Protein AF-A0A1G2PE65-F1 (afdb_monomer_lite)

Structure (mmCIF, N/CA/C/O backbone):
data_AF-A0A1G2PE65-F1
#
_entry.id   AF-A0A1G2PE65-F1
#
loop_
_atom_site.group_PDB
_atom_site.id
_atom_site.type_symbol
_atom_site.label_atom_id
_atom_site.label_alt_id
_atom_site.label_comp_id
_atom_site.label_asym_id
_atom_site.label_entity_id
_atom_site.label_seq_id
_atom_site.pdbx_PDB_ins_code
_atom_site.Cartn_x
_atom_site.Cartn_y
_atom_site.Cartn_z
_atom_site.occupancy
_atom_site.B_iso_or_equiv
_atom_site.auth_seq_id
_atom_site.auth_comp_id
_atom_site.auth_asym_id
_atom_site.auth_atom_id
_atom_site.pdbx_PDB_model_num
ATOM 1 N N . MET A 1 1 ? 8.582 -19.332 -26.211 1.00 51.56 1 MET A N 1
ATOM 2 C CA . MET A 1 1 ? 8.172 -18.054 -25.598 1.00 51.56 1 MET A CA 1
ATOM 3 C C . MET A 1 1 ? 9.284 -17.680 -24.648 1.00 51.56 1 MET A C 1
ATOM 5 O O . MET A 1 1 ? 9.611 -18.506 -23.808 1.00 51.56 1 MET A O 1
ATOM 9 N N . THR A 1 2 ? 9.943 -16.549 -24.873 1.00 55.84 2 THR A N 1
ATOM 10 C CA . THR A 1 2 ? 10.978 -16.036 -23.967 1.00 55.84 2 THR A CA 1
ATOM 11 C C . THR A 1 2 ? 10.292 -15.630 -22.668 1.00 55.84 2 THR A C 1
ATOM 13 O O . THR A 1 2 ? 9.252 -14.972 -22.736 1.00 55.84 2 THR A O 1
ATOM 16 N N . ASP A 1 3 ? 10.802 -16.066 -21.516 1.00 66.25 3 ASP A N 1
ATOM 17 C CA . ASP A 1 3 ? 10.249 -15.659 -20.224 1.00 66.25 3 ASP A CA 1
ATOM 18 C C . ASP A 1 3 ? 10.339 -14.119 -20.124 1.00 66.25 3 ASP A C 1
ATOM 20 O O . ASP A 1 3 ? 11.394 -13.555 -20.429 1.00 66.25 3 ASP A O 1
ATOM 24 N N . PRO A 1 4 ? 9.270 -13.398 -19.746 1.00 61.69 4 PRO A N 1
ATOM 25 C CA . PRO A 1 4 ? 9.335 -11.954 -19.516 1.00 61.69 4 PRO A CA 1
ATOM 26 C C . PRO A 1 4 ? 10.468 -11.535 -18.562 1.00 61.69 4 PRO A C 1
ATOM 28 O O . PRO A 1 4 ? 11.014 -10.441 -18.700 1.00 61.69 4 PRO A O 1
ATOM 31 N N . LEU A 1 5 ? 10.871 -12.410 -17.633 1.00 61.34 5 LEU A N 1
ATOM 32 C CA . LEU A 1 5 ? 12.010 -12.193 -16.736 1.00 61.34 5 LEU A CA 1
ATOM 33 C C . LEU A 1 5 ? 13.360 -12.295 -17.457 1.00 61.34 5 LEU A C 1
ATOM 35 O O . LEU A 1 5 ? 14.294 -11.568 -17.117 1.00 61.34 5 LEU A O 1
ATOM 39 N N . ASP A 1 6 ? 13.459 -13.138 -18.484 1.00 65.06 6 ASP A N 1
ATOM 40 C CA . ASP A 1 6 ? 14.651 -13.200 -19.331 1.00 65.06 6 ASP A CA 1
ATOM 41 C C . ASP A 1 6 ? 14.793 -11.919 -20.155 1.00 65.06 6 ASP A C 1
ATOM 43 O O . ASP A 1 6 ? 15.905 -11.434 -20.335 1.00 65.06 6 ASP A O 1
ATOM 47 N N . LEU A 1 7 ? 13.679 -11.319 -20.593 1.00 68.12 7 LEU A N 1
ATOM 48 C CA . LEU A 1 7 ? 13.683 -10.021 -21.278 1.00 68.12 7 LEU A CA 1
ATOM 49 C C . LEU A 1 7 ? 14.051 -8.867 -20.335 1.00 68.12 7 LEU A C 1
ATOM 51 O O . LEU A 1 7 ? 14.740 -7.938 -20.751 1.00 68.12 7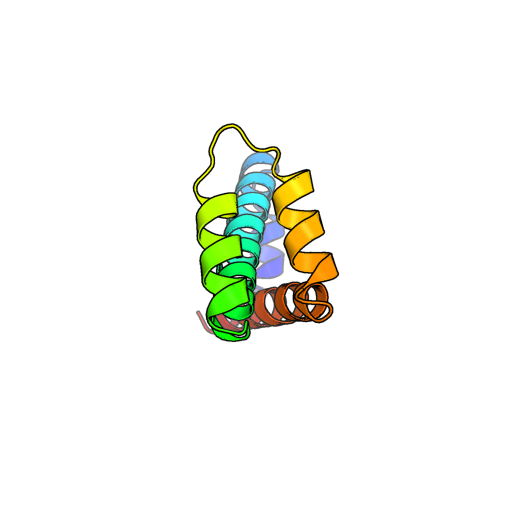 LEU A O 1
ATOM 55 N N . PHE A 1 8 ? 13.648 -8.940 -19.065 1.00 64.31 8 PHE A N 1
ATOM 56 C CA . PHE A 1 8 ? 14.014 -7.951 -18.050 1.00 64.31 8 PHE A CA 1
ATOM 57 C C . PHE A 1 8 ? 15.528 -7.904 -17.803 1.00 64.31 8 PHE A C 1
ATOM 59 O O . PHE A 1 8 ? 16.111 -6.827 -17.701 1.00 64.31 8 PHE A O 1
ATOM 66 N N . ASN A 1 9 ? 16.194 -9.061 -17.791 1.00 74.56 9 ASN A N 1
ATOM 67 C CA . ASN A 1 9 ? 17.648 -9.143 -17.620 1.00 74.56 9 ASN A CA 1
ATOM 68 C C . ASN A 1 9 ? 18.443 -8.592 -18.819 1.00 74.56 9 ASN A C 1
ATOM 70 O O . ASN A 1 9 ? 19.637 -8.324 -18.682 1.00 74.56 9 ASN A O 1
ATOM 74 N N . LEU A 1 10 ? 17.798 -8.392 -19.975 1.00 80.88 10 LEU A N 1
ATOM 75 C CA . LEU A 1 10 ? 18.410 -7.770 -21.155 1.00 80.88 10 LEU A CA 1
ATOM 76 C C . LEU A 1 10 ? 18.391 -6.235 -21.102 1.00 80.88 10 LEU A C 1
ATOM 78 O O . LEU A 1 10 ? 19.068 -5.599 -21.910 1.00 80.88 10 LEU A O 1
ATOM 82 N N . LEU A 1 11 ? 17.631 -5.639 -20.178 1.00 80.44 11 LEU A N 1
ATOM 83 C CA . LEU A 1 11 ? 17.605 -4.190 -19.989 1.00 80.44 11 LEU A CA 1
ATOM 84 C C . LEU A 1 11 ? 18.910 -3.695 -19.343 1.00 80.44 11 LEU A C 1
ATOM 86 O O . LEU A 1 11 ? 19.506 -4.430 -18.551 1.00 80.44 11 LEU A O 1
ATOM 90 N N . PRO A 1 12 ? 19.345 -2.455 -19.625 1.00 87.94 12 PRO A N 1
ATOM 91 C CA . PRO A 1 12 ? 20.398 -1.783 -18.867 1.00 87.94 12 PRO A CA 1
ATOM 92 C C . PRO A 1 12 ? 20.104 -1.751 -17.361 1.00 87.94 12 PRO A C 1
ATOM 94 O O . PRO A 1 12 ? 18.950 -1.731 -16.943 1.00 87.94 12 PRO A O 1
ATOM 97 N N . GLU A 1 13 ? 21.153 -1.723 -16.537 1.00 86.69 13 GLU A N 1
ATOM 98 C CA . GLU A 1 13 ? 21.029 -1.711 -15.070 1.00 86.69 13 GLU A CA 1
ATOM 99 C C . GLU A 1 13 ? 20.180 -0.543 -14.556 1.00 86.69 13 GLU A C 1
ATOM 101 O O . GLU A 1 13 ? 19.254 -0.771 -13.788 1.00 86.69 13 GLU A O 1
ATOM 106 N N . GLU A 1 14 ? 20.406 0.667 -15.073 1.00 86.00 14 GLU A N 1
ATOM 107 C CA . GLU A 1 14 ? 19.637 1.867 -14.715 1.00 86.00 14 GLU A CA 1
ATOM 108 C C . GLU A 1 14 ? 18.127 1.698 -14.962 1.00 86.00 14 GLU A C 1
ATOM 110 O O . GLU A 1 14 ? 17.304 2.064 -14.120 1.00 86.00 14 GLU A O 1
ATOM 115 N N . ASP A 1 15 ? 17.752 1.085 -16.088 1.00 82.19 15 ASP A N 1
ATOM 116 C CA . ASP A 1 15 ? 16.350 0.832 -16.421 1.00 82.19 15 ASP A CA 1
ATOM 117 C C . ASP A 1 15 ? 15.747 -0.251 -15.518 1.00 82.19 15 ASP A C 1
ATOM 119 O O . ASP A 1 15 ? 14.609 -0.116 -15.064 1.00 82.19 15 ASP A O 1
ATOM 123 N N . ARG A 1 16 ? 16.507 -1.312 -15.207 1.00 81.88 16 ARG A N 1
ATOM 124 C CA . ARG A 1 16 ? 16.068 -2.358 -14.267 1.00 81.88 16 ARG A CA 1
ATOM 125 C C . ARG A 1 16 ? 15.860 -1.804 -12.864 1.00 81.88 16 ARG A C 1
ATOM 127 O O . ARG A 1 16 ? 14.871 -2.158 -12.219 1.00 81.88 16 ARG A O 1
ATOM 134 N N . ASP A 1 17 ? 16.758 -0.944 -12.401 1.00 82.38 17 ASP A N 1
ATOM 135 C CA . ASP A 1 17 ? 16.680 -0.322 -11.081 1.00 82.38 17 ASP A CA 1
ATOM 136 C C . ASP A 1 17 ? 15.484 0.616 -10.996 1.00 82.38 17 ASP A C 1
ATOM 138 O O . ASP A 1 17 ? 14.717 0.553 -10.036 1.00 82.38 17 ASP A O 1
ATOM 142 N N . LYS A 1 18 ? 15.256 1.418 -12.039 1.00 82.75 18 LYS A N 1
ATOM 143 C CA . LYS A 1 18 ? 14.086 2.289 -12.126 1.00 82.75 18 LYS A CA 1
ATOM 144 C C . LYS A 1 18 ? 12.782 1.494 -12.124 1.00 82.75 18 LYS A C 1
ATOM 146 O O . LYS A 1 18 ? 11.894 1.794 -11.333 1.00 82.75 18 LYS A O 1
ATOM 151 N N . ILE A 1 19 ? 12.680 0.442 -12.939 1.00 82.00 19 ILE A N 1
ATOM 152 C CA . ILE A 1 19 ? 11.494 -0.428 -12.966 1.00 82.00 19 ILE A CA 1
ATOM 153 C C . ILE A 1 19 ? 11.291 -1.115 -11.609 1.00 82.00 19 ILE A C 1
ATOM 155 O O . ILE A 1 19 ? 10.159 -1.233 -11.140 1.00 82.00 19 ILE A O 1
ATOM 159 N N . SER A 1 20 ? 12.371 -1.545 -10.954 1.00 82.56 20 SER A N 1
ATOM 160 C CA . SER A 1 20 ? 12.306 -2.156 -9.623 1.00 82.56 20 SER A CA 1
ATOM 161 C C . SER A 1 20 ? 11.840 -1.156 -8.564 1.00 82.56 20 SER A C 1
ATOM 163 O O . SER A 1 20 ? 10.988 -1.497 -7.744 1.00 82.56 20 SER A O 1
ATOM 165 N N . ALA A 1 21 ? 12.342 0.080 -8.597 1.00 83.44 21 ALA A N 1
ATOM 166 C CA . ALA A 1 21 ? 11.924 1.157 -7.705 1.00 83.44 21 ALA A CA 1
ATOM 167 C C . ALA A 1 21 ? 10.449 1.533 -7.922 1.00 83.44 21 ALA A C 1
ATOM 169 O O . ALA A 1 21 ? 9.684 1.617 -6.958 1.00 83.44 21 ALA A O 1
ATOM 170 N N . ASP A 1 22 ? 10.017 1.669 -9.177 1.00 83.31 22 ASP A N 1
ATOM 171 C CA . ASP A 1 22 ? 8.622 1.944 -9.530 1.00 83.31 22 ASP A CA 1
ATOM 172 C C . ASP A 1 22 ? 7.698 0.807 -9.058 1.00 83.31 22 ASP A C 1
ATOM 174 O O . ASP A 1 22 ? 6.647 1.052 -8.457 1.00 83.31 22 ASP A O 1
ATOM 178 N N . ALA A 1 23 ? 8.106 -0.453 -9.250 1.00 84.00 23 ALA A N 1
ATOM 179 C CA . ALA A 1 23 ? 7.363 -1.618 -8.775 1.00 84.00 23 ALA A CA 1
ATOM 180 C C . ALA A 1 23 ? 7.256 -1.648 -7.242 1.00 84.00 23 ALA A C 1
ATOM 182 O O . ALA A 1 23 ? 6.169 -1.879 -6.708 1.00 84.00 23 ALA A O 1
ATOM 183 N N . GLN A 1 24 ? 8.349 -1.368 -6.524 1.00 87.00 24 GLN A N 1
ATOM 184 C CA . GLN A 1 24 ? 8.344 -1.256 -5.062 1.00 87.00 24 GLN A CA 1
ATOM 185 C C . GLN A 1 24 ? 7.396 -0.154 -4.587 1.00 87.00 24 GLN A C 1
ATOM 187 O O . GLN A 1 24 ? 6.626 -0.370 -3.649 1.00 87.00 24 GLN A O 1
ATOM 192 N N . HIS 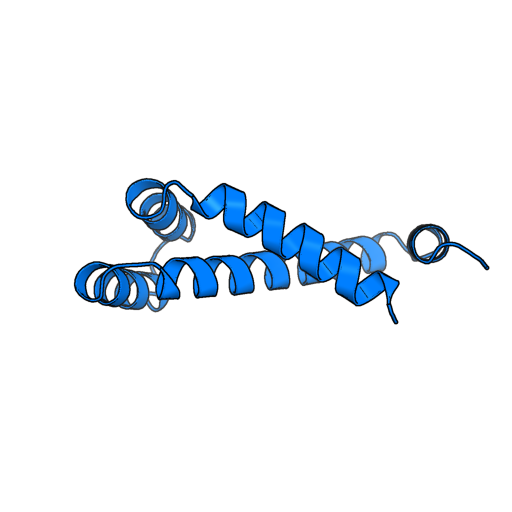A 1 25 ? 7.395 0.999 -5.259 1.00 87.25 25 HIS A N 1
ATOM 193 C CA . HIS A 1 25 ? 6.505 2.105 -4.928 1.00 87.25 25 HIS A CA 1
ATOM 194 C C . HIS A 1 25 ? 5.028 1.729 -5.119 1.00 87.25 25 HIS A C 1
ATOM 196 O O . HIS A 1 25 ? 4.204 1.970 -4.234 1.00 87.25 25 HIS A O 1
ATOM 202 N N . ILE A 1 26 ? 4.691 1.063 -6.229 1.00 88.62 26 ILE A N 1
ATOM 203 C CA . ILE A 1 26 ? 3.333 0.561 -6.490 1.00 88.62 26 ILE A CA 1
ATOM 204 C C . ILE A 1 26 ? 2.899 -0.434 -5.406 1.00 88.62 26 ILE A C 1
ATOM 206 O O . ILE A 1 26 ? 1.791 -0.315 -4.875 1.00 88.62 26 ILE A O 1
ATOM 210 N N . ILE A 1 27 ? 3.757 -1.400 -5.064 1.00 90.06 27 ILE A N 1
ATOM 211 C CA . ILE A 1 27 ? 3.482 -2.404 -4.026 1.00 90.06 27 ILE A CA 1
ATOM 212 C C . ILE A 1 27 ? 3.212 -1.718 -2.683 1.00 90.06 27 ILE A C 1
ATOM 214 O O . ILE A 1 27 ? 2.212 -2.021 -2.028 1.00 90.06 27 ILE A O 1
ATOM 218 N N . LEU A 1 28 ? 4.061 -0.762 -2.296 1.00 88.38 28 LEU A N 1
ATOM 219 C CA . LEU A 1 28 ? 3.940 -0.039 -1.034 1.00 88.38 28 LEU A CA 1
ATOM 220 C C . LEU A 1 28 ? 2.629 0.754 -0.957 1.00 88.38 28 LEU A C 1
ATOM 222 O O . LEU A 1 28 ? 1.898 0.630 0.024 1.00 88.38 28 LEU A O 1
ATOM 226 N N . LEU A 1 29 ? 2.280 1.512 -2.001 1.00 88.62 29 LEU A N 1
ATOM 227 C CA . LEU A 1 29 ? 1.032 2.282 -2.042 1.00 88.62 29 LEU A CA 1
ATOM 228 C C . LEU A 1 29 ? -0.209 1.383 -1.957 1.00 88.62 29 LEU A C 1
ATOM 230 O O . LEU A 1 29 ? -1.151 1.690 -1.221 1.00 88.62 29 LEU A O 1
ATOM 234 N N . ARG A 1 30 ? -0.216 0.254 -2.677 1.00 91.75 30 ARG A N 1
ATOM 235 C CA . ARG A 1 30 ? -1.322 -0.715 -2.625 1.00 91.75 30 ARG A CA 1
ATOM 236 C C . ARG A 1 30 ? -1.449 -1.341 -1.236 1.00 91.75 30 ARG A C 1
ATOM 238 O O . ARG A 1 30 ? -2.559 -1.431 -0.708 1.00 91.75 30 ARG A O 1
ATOM 245 N N . ALA A 1 31 ? -0.330 -1.710 -0.616 1.00 90.31 31 ALA A N 1
ATOM 246 C CA . ALA A 1 31 ? -0.320 -2.260 0.733 1.00 90.31 31 ALA A CA 1
ATOM 247 C C . ALA A 1 31 ? -0.802 -1.238 1.772 1.00 90.31 31 ALA A C 1
ATOM 249 O O . ALA A 1 31 ? -1.596 -1.591 2.642 1.00 90.31 31 ALA A O 1
ATOM 250 N N . ILE A 1 32 ? -0.394 0.032 1.657 1.00 89.12 32 ILE A N 1
ATOM 251 C CA . ILE A 1 32 ? -0.860 1.128 2.521 1.00 89.12 32 ILE A CA 1
ATOM 252 C C . ILE A 1 32 ? -2.368 1.320 2.385 1.00 89.12 32 ILE A C 1
ATOM 254 O O . ILE A 1 32 ? -3.069 1.408 3.392 1.00 89.12 32 ILE A O 1
ATOM 258 N N . LYS A 1 33 ? -2.892 1.330 1.154 1.00 90.38 33 LYS A N 1
ATOM 259 C CA . LYS A 1 33 ? -4.335 1.426 0.920 1.00 90.38 33 LYS A CA 1
ATOM 260 C C . LYS A 1 33 ? -5.081 0.268 1.584 1.00 90.38 33 LYS A C 1
ATOM 262 O O . LYS A 1 33 ? -6.064 0.487 2.283 1.00 90.38 33 LYS A O 1
ATOM 267 N N . ARG A 1 34 ? -4.604 -0.963 1.397 1.00 91.38 34 ARG A N 1
ATOM 268 C CA . ARG A 1 34 ? -5.200 -2.156 2.011 1.00 91.38 34 ARG A CA 1
ATOM 269 C C . ARG A 1 34 ? -5.146 -2.098 3.539 1.00 91.38 34 ARG A C 1
ATOM 271 O O . ARG A 1 34 ? -6.111 -2.479 4.193 1.00 91.38 34 ARG A O 1
ATOM 278 N N . ALA A 1 35 ? -4.043 -1.605 4.098 1.00 90.06 35 ALA A N 1
ATOM 279 C CA . ALA A 1 35 ? -3.900 -1.393 5.530 1.00 90.06 35 ALA A CA 1
ATOM 280 C C . ALA A 1 35 ? -4.933 -0.387 6.039 1.00 90.06 35 ALA A C 1
ATOM 282 O O . ALA A 1 35 ? -5.674 -0.701 6.962 1.00 90.06 35 ALA A O 1
ATOM 283 N N . HIS A 1 36 ? -5.037 0.771 5.385 1.00 89.88 36 HIS A N 1
ATOM 284 C CA . HIS A 1 36 ? -6.028 1.797 5.692 1.00 89.88 36 HIS A CA 1
ATOM 285 C C . HIS A 1 36 ? -7.465 1.253 5.640 1.00 89.88 36 HIS A C 1
ATOM 287 O O . HIS A 1 36 ? -8.238 1.489 6.564 1.00 89.88 36 HIS A O 1
ATOM 293 N N . ASP A 1 37 ? -7.812 0.477 4.610 1.00 89.62 37 ASP A N 1
ATOM 294 C CA . ASP A 1 37 ? -9.153 -0.102 4.450 1.00 89.62 37 ASP A CA 1
ATOM 295 C C . ASP A 1 37 ? -9.483 -1.159 5.527 1.00 89.62 37 ASP A C 1
ATOM 297 O O . ASP A 1 37 ? -10.653 -1.401 5.822 1.00 89.62 37 ASP A O 1
ATOM 301 N N . ALA A 1 38 ? -8.463 -1.781 6.128 1.00 90.00 38 ALA A N 1
ATOM 302 C CA . ALA A 1 38 ? -8.605 -2.752 7.214 1.00 90.00 38 ALA A CA 1
ATOM 303 C C . ALA A 1 38 ? -8.547 -2.121 8.622 1.00 90.00 38 ALA A C 1
ATOM 305 O O . ALA A 1 38 ? -8.872 -2.788 9.607 1.00 90.00 38 ALA A O 1
ATOM 306 N N . MET A 1 39 ? -8.149 -0.850 8.743 1.00 90.94 39 MET A N 1
ATOM 307 C CA . MET A 1 39 ? -8.113 -0.133 10.019 1.00 90.94 39 MET A CA 1
ATOM 308 C C . MET A 1 39 ? -9.523 0.207 10.516 1.00 90.94 39 MET A C 1
ATOM 310 O O . MET A 1 39 ? -10.447 0.478 9.751 1.00 90.94 39 MET A O 1
ATOM 314 N N . SER A 1 40 ? -9.683 0.299 11.840 1.00 91.81 40 SER A N 1
ATOM 315 C CA . SER A 1 40 ? -10.887 0.920 12.406 1.00 91.81 40 SER A CA 1
ATOM 316 C C . SER A 1 40 ? -10.966 2.408 12.017 1.00 91.81 40 SER A C 1
ATOM 318 O O . SER A 1 40 ? -9.918 3.052 11.907 1.00 91.81 40 SER A O 1
ATOM 320 N N . PRO A 1 41 ? -12.165 3.014 11.906 1.00 90.81 41 PRO A N 1
ATOM 321 C CA . PRO A 1 41 ? -12.311 4.406 11.464 1.00 90.81 41 PRO A CA 1
ATOM 322 C C . PRO A 1 41 ? -11.470 5.416 12.261 1.00 90.81 41 PRO A C 1
ATOM 324 O O . PRO A 1 41 ? -10.888 6.334 11.691 1.00 90.81 41 PRO A O 1
ATOM 327 N N . LYS A 1 42 ? -11.341 5.215 13.581 1.00 90.62 42 LYS A N 1
ATOM 328 C CA . LYS A 1 42 ? -10.528 6.083 14.454 1.00 90.62 42 LYS A CA 1
ATOM 329 C C . LYS A 1 42 ? -9.027 5.972 14.173 1.00 90.62 42 LYS A C 1
ATOM 331 O O . LYS A 1 42 ? -8.303 6.953 14.311 1.00 90.62 42 LYS A O 1
ATOM 336 N N . VAL A 1 43 ? -8.550 4.777 13.827 1.00 91.25 43 VAL A N 1
ATOM 337 C CA . VAL A 1 43 ? -7.136 4.528 13.504 1.00 91.25 43 VAL A CA 1
ATOM 338 C C . VAL A 1 43 ? -6.831 5.026 12.092 1.00 91.25 43 VAL A C 1
ATOM 340 O O . VAL A 1 43 ? -5.828 5.708 11.910 1.00 91.25 43 VAL A O 1
ATOM 343 N N . ALA A 1 44 ? -7.734 4.794 11.137 1.00 90.44 44 ALA A N 1
ATOM 344 C CA . ALA A 1 44 ? -7.627 5.285 9.765 1.00 90.44 44 ALA A CA 1
ATOM 345 C C . ALA A 1 44 ? -7.531 6.820 9.699 1.00 90.44 44 ALA A C 1
ATOM 347 O O . ALA A 1 44 ? -6.674 7.361 9.005 1.00 90.44 44 ALA A O 1
ATOM 348 N N . GLU A 1 45 ? -8.337 7.543 10.487 1.00 91.31 45 GLU A N 1
ATOM 349 C CA . GLU A 1 45 ? -8.266 9.009 10.544 1.00 91.31 45 GLU A CA 1
ATOM 350 C C . GLU A 1 45 ? -6.912 9.507 11.087 1.00 91.31 45 GLU A C 1
ATOM 352 O O . GLU A 1 45 ? -6.345 10.475 10.574 1.00 91.31 45 GLU A O 1
ATOM 357 N N . ARG A 1 46 ? -6.366 8.837 12.114 1.00 89.25 46 ARG A N 1
ATOM 358 C CA . ARG A 1 46 ? -5.029 9.147 12.650 1.00 89.25 46 ARG A CA 1
ATOM 359 C C . ARG A 1 46 ? -3.941 8.844 11.622 1.00 89.25 46 ARG A C 1
ATOM 361 O O . ARG A 1 46 ? -3.040 9.660 11.454 1.00 89.25 46 ARG A O 1
ATOM 368 N N . PHE A 1 47 ? -4.057 7.719 10.921 1.00 89.62 47 PHE A N 1
ATOM 369 C CA . PHE A 1 47 ? -3.134 7.335 9.861 1.00 89.62 47 PHE A CA 1
ATOM 370 C C . PHE A 1 47 ? -3.114 8.360 8.724 1.00 89.62 47 PHE A C 1
ATOM 372 O O . PHE A 1 47 ? -2.042 8.806 8.338 1.00 89.62 47 PHE A O 1
ATOM 379 N N . LEU A 1 48 ? -4.278 8.808 8.242 1.00 87.19 48 LEU A N 1
ATOM 380 C CA . LEU A 1 48 ? -4.365 9.826 7.188 1.0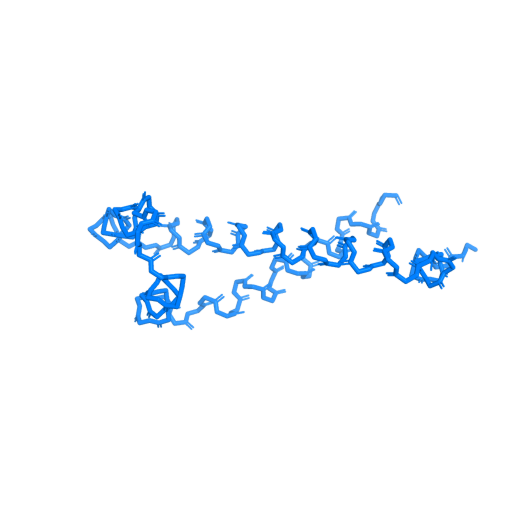0 87.19 48 LEU A CA 1
ATOM 381 C C . LEU A 1 48 ? -3.706 11.148 7.597 1.00 87.19 48 LEU A C 1
ATOM 383 O O . LEU A 1 48 ? -2.985 11.747 6.801 1.00 87.19 48 LEU A O 1
ATOM 387 N N . LYS A 1 49 ? -3.909 11.587 8.847 1.00 88.69 49 LYS A N 1
ATOM 388 C CA . LYS A 1 49 ? -3.254 12.791 9.384 1.00 88.69 49 LYS A CA 1
ATOM 389 C C . LYS A 1 49 ? -1.731 12.648 9.406 1.00 88.69 49 LYS A C 1
ATOM 391 O O . LYS A 1 49 ? -1.046 13.584 9.017 1.00 88.69 49 LYS A O 1
ATOM 396 N N . LEU A 1 50 ? -1.217 11.485 9.816 1.00 87.62 50 LEU A N 1
ATOM 397 C CA . LEU A 1 50 ? 0.221 11.188 9.804 1.00 87.62 50 LEU A CA 1
ATOM 398 C C . LEU A 1 50 ? 0.776 11.099 8.379 1.00 87.62 50 LEU A C 1
ATOM 400 O O . LEU A 1 50 ? 1.858 11.604 8.107 1.00 87.62 50 LEU A O 1
ATOM 404 N N . PHE A 1 51 ? 0.038 10.473 7.462 1.00 83.62 51 PHE A 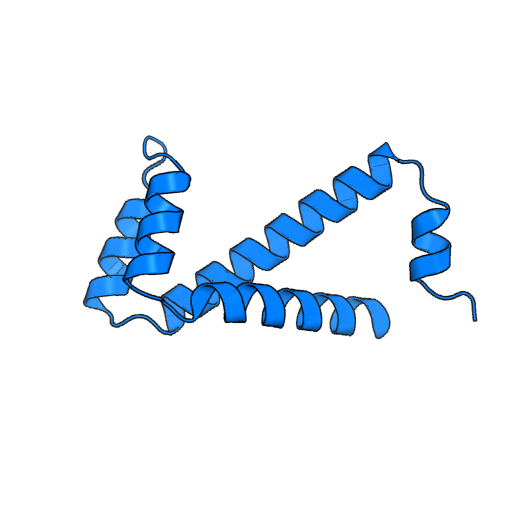N 1
ATOM 405 C CA . PHE A 1 51 ? 0.487 10.247 6.093 1.00 83.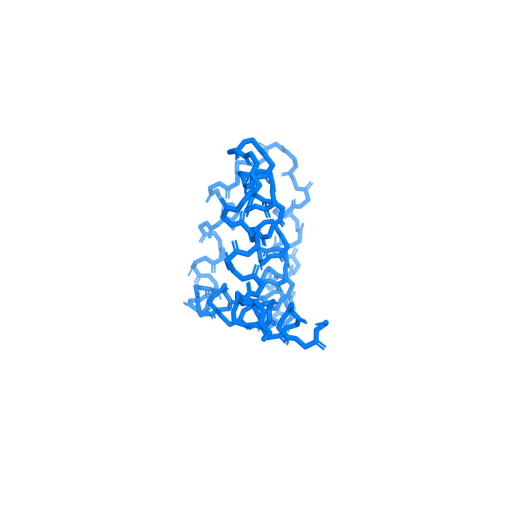62 51 PHE A CA 1
ATOM 406 C C . PHE A 1 51 ? 0.582 11.548 5.286 1.00 83.62 51 PHE A C 1
ATOM 408 O O . PHE A 1 51 ? 1.517 11.720 4.507 1.00 83.62 51 PHE A O 1
ATOM 415 N N . HIS A 1 52 ? -0.354 12.480 5.501 1.00 84.56 52 HIS A N 1
ATOM 416 C CA . HIS A 1 52 ? -0.363 13.794 4.850 1.00 84.56 52 HIS A CA 1
ATOM 417 C C . HIS A 1 52 ? 0.626 14.799 5.458 1.00 84.56 52 HIS A C 1
ATOM 419 O O . HIS A 1 52 ? 0.849 15.855 4.863 1.00 84.56 52 HIS A O 1
ATOM 425 N N . ASP A 1 53 ? 1.216 14.505 6.619 1.00 86.25 53 ASP A N 1
ATOM 426 C CA . ASP A 1 53 ? 2.248 15.363 7.191 1.00 86.25 53 ASP A CA 1
ATOM 427 C C . ASP A 1 53 ? 3.578 15.145 6.456 1.00 86.25 53 ASP A C 1
ATOM 429 O O . ASP A 1 53 ? 4.269 14.134 6.612 1.00 86.25 53 ASP A O 1
ATOM 433 N N . VAL A 1 54 ? 3.915 16.114 5.605 1.00 80.38 54 VAL A N 1
ATOM 434 C CA . VAL A 1 54 ? 5.149 16.132 4.807 1.00 80.38 54 VAL A CA 1
ATOM 435 C C . VAL A 1 54 ? 6.399 16.402 5.644 1.00 80.38 54 VAL A C 1
ATOM 437 O O . VAL A 1 54 ? 7.500 16.148 5.169 1.00 80.38 54 VAL A O 1
ATOM 440 N N . ASN A 1 55 ? 6.249 16.905 6.875 1.00 83.50 55 ASN A N 1
ATOM 441 C CA . ASN A 1 55 ? 7.374 17.143 7.783 1.00 83.50 55 ASN A CA 1
ATOM 442 C C . ASN A 1 55 ? 7.697 15.915 8.642 1.00 83.50 55 ASN A C 1
ATOM 444 O O . ASN A 1 55 ? 8.686 15.919 9.376 1.00 83.50 55 ASN A O 1
ATOM 448 N N . LEU A 1 56 ? 6.845 14.888 8.594 1.00 80.62 56 LEU A N 1
ATOM 449 C CA . LEU A 1 56 ? 6.999 13.678 9.379 1.00 80.62 56 LEU A CA 1
ATOM 450 C C . LEU A 1 56 ? 7.832 12.651 8.610 1.00 80.62 56 LEU A C 1
ATOM 452 O O . LEU A 1 56 ? 7.518 12.332 7.462 1.00 80.62 56 LEU A O 1
ATOM 456 N N . ASP A 1 57 ? 8.856 12.113 9.272 1.00 85.19 57 ASP A N 1
ATOM 457 C CA . ASP A 1 57 ? 9.721 11.068 8.722 1.00 85.19 57 ASP A CA 1
ATOM 458 C C . ASP A 1 57 ? 8.901 9.822 8.340 1.00 85.19 57 ASP A C 1
ATOM 460 O O . ASP A 1 57 ? 8.024 9.372 9.089 1.00 85.19 57 ASP A O 1
ATOM 464 N N . ASP A 1 58 ? 9.205 9.242 7.181 1.00 82.06 58 ASP A N 1
ATOM 465 C CA . ASP A 1 58 ? 8.575 8.018 6.695 1.00 82.06 58 ASP A CA 1
ATOM 466 C C . ASP A 1 58 ? 8.790 6.838 7.656 1.00 82.06 58 ASP A C 1
ATOM 468 O O . ASP A 1 58 ? 7.912 5.981 7.769 1.00 82.06 58 ASP A O 1
ATOM 472 N N . GLN A 1 59 ? 9.876 6.826 8.440 1.00 84.31 59 GLN A N 1
ATOM 473 C CA . GLN A 1 59 ? 10.075 5.844 9.511 1.00 84.31 59 GLN A CA 1
ATOM 474 C C . GLN A 1 59 ? 8.973 5.905 10.574 1.00 84.31 59 GLN A C 1
ATOM 476 O O . GLN A 1 59 ? 8.539 4.868 11.071 1.00 84.31 59 GLN A O 1
ATOM 481 N N . ILE A 1 60 ? 8.472 7.099 10.902 1.00 85.25 60 ILE A N 1
ATOM 482 C CA . ILE A 1 60 ? 7.393 7.265 11.886 1.00 85.25 60 ILE A CA 1
ATOM 483 C C . ILE A 1 60 ? 6.073 6.746 11.305 1.00 85.25 60 ILE A C 1
ATOM 485 O O . ILE A 1 60 ? 5.297 6.086 12.000 1.00 85.25 60 ILE A O 1
ATOM 489 N N . LYS A 1 61 ? 5.826 6.999 10.015 1.00 84.62 61 LYS A N 1
ATOM 490 C CA . LYS A 1 61 ? 4.640 6.496 9.304 1.00 84.62 61 LYS A CA 1
ATOM 491 C C . LYS A 1 61 ? 4.652 4.967 9.221 1.00 84.62 61 LYS A C 1
ATOM 493 O O . LYS A 1 61 ? 3.615 4.337 9.426 1.00 84.62 61 LYS A O 1
ATOM 498 N N . LEU A 1 62 ? 5.821 4.377 8.969 1.00 83.31 62 LEU A N 1
ATOM 499 C CA . LEU A 1 62 ? 6.019 2.927 8.959 1.00 83.31 62 LEU A CA 1
ATOM 500 C C . LEU A 1 62 ? 5.849 2.319 10.354 1.00 83.31 62 LEU A C 1
ATOM 502 O O . LEU A 1 62 ? 5.110 1.350 10.490 1.00 83.31 62 LEU A O 1
ATOM 506 N N . ALA A 1 63 ? 6.425 2.923 11.396 1.00 86.81 63 ALA A N 1
ATOM 507 C CA . ALA A 1 63 ? 6.257 2.454 12.772 1.00 86.81 63 ALA A CA 1
ATOM 508 C C . ALA A 1 63 ? 4.780 2.444 13.204 1.00 86.81 63 ALA A C 1
ATOM 510 O O . ALA A 1 63 ? 4.321 1.499 13.844 1.00 86.81 63 ALA A O 1
ATOM 511 N N . PHE A 1 64 ? 3.999 3.451 12.793 1.00 88.69 64 PHE A N 1
ATOM 512 C CA . PHE A 1 64 ? 2.552 3.455 13.020 1.00 88.69 64 PHE A CA 1
ATOM 513 C C . PHE A 1 64 ? 1.860 2.271 12.326 1.00 88.69 64 PHE A C 1
ATOM 515 O O . PHE A 1 64 ? 0.985 1.632 12.910 1.00 88.69 64 PHE A O 1
ATOM 522 N N . LEU A 1 65 ? 2.231 1.970 11.079 1.00 86.56 65 LEU A N 1
ATOM 523 C CA . LEU A 1 65 ? 1.678 0.822 10.360 1.00 86.56 65 LEU A CA 1
ATOM 524 C C . LEU A 1 65 ? 2.043 -0.495 11.046 1.00 86.56 65 LEU A C 1
ATOM 526 O O . LEU A 1 65 ? 1.179 -1.350 11.178 1.00 86.56 65 LEU A O 1
ATOM 530 N N . GLU A 1 66 ? 3.267 -0.650 11.538 1.00 84.81 66 GLU A N 1
ATOM 531 C CA . GLU A 1 66 ? 3.686 -1.857 12.256 1.00 84.81 66 GLU A CA 1
ATOM 532 C C . GLU A 1 66 ? 2.949 -2.039 13.593 1.00 84.81 66 GLU A C 1
ATOM 534 O O . GLU A 1 66 ? 2.546 -3.154 13.923 1.00 84.81 66 GLU A O 1
ATOM 539 N N . GLU A 1 67 ? 2.717 -0.954 14.340 1.00 88.62 67 GLU A N 1
ATOM 540 C CA . GLU A 1 67 ? 2.015 -0.989 15.630 1.00 88.62 67 GLU A CA 1
ATOM 541 C C . GLU A 1 67 ? 0.521 -1.305 15.466 1.00 88.62 67 GLU A C 1
ATOM 543 O O . GLU A 1 67 ? -0.028 -2.150 16.177 1.00 88.62 67 GLU A O 1
ATOM 548 N N . TYR A 1 68 ? -0.154 -0.628 14.532 1.00 87.44 68 TYR A N 1
ATOM 549 C CA . TYR A 1 68 ? -1.612 -0.709 14.395 1.00 87.44 68 TYR A CA 1
ATOM 550 C C . TYR A 1 68 ? -2.075 -1.739 13.361 1.00 87.44 68 TYR A C 1
ATOM 552 O O . TYR A 1 68 ? -3.235 -2.152 13.400 1.00 87.44 68 TYR A O 1
ATOM 560 N N . MET A 1 69 ? -1.193 -2.160 12.452 1.00 88.50 69 MET A N 1
ATOM 561 C CA . MET A 1 69 ? -1.458 -3.143 11.402 1.00 88.50 69 MET A CA 1
ATOM 562 C C . MET A 1 69 ? -0.347 -4.205 11.381 1.00 88.50 69 MET A C 1
ATOM 564 O O . MET A 1 69 ? 0.476 -4.228 10.468 1.00 88.50 69 MET A O 1
ATOM 568 N N . PRO A 1 70 ? -0.344 -5.160 12.329 1.00 87.06 70 PRO A N 1
ATOM 569 C CA . PRO A 1 70 ? 0.686 -6.204 12.401 1.00 87.06 70 PRO A CA 1
ATOM 570 C C . PRO A 1 70 ? 0.737 -7.103 11.152 1.00 87.06 70 PRO A C 1
ATOM 572 O O . PRO A 1 70 ? 1.753 -7.733 10.867 1.00 87.06 70 PRO A O 1
ATOM 575 N N . ASP A 1 71 ? -0.349 -7.154 10.376 1.00 88.56 71 ASP A N 1
ATOM 576 C CA . ASP A 1 71 ? -0.413 -7.866 9.097 1.00 88.56 71 ASP A CA 1
ATOM 577 C C . ASP A 1 71 ? 0.120 -7.046 7.905 1.00 88.56 71 ASP A C 1
ATOM 579 O O . ASP A 1 71 ? 0.144 -7.548 6.780 1.00 88.56 71 ASP A O 1
ATOM 583 N N . PHE A 1 72 ? 0.588 -5.812 8.114 1.00 88.19 72 PHE A N 1
ATOM 584 C CA . PHE A 1 72 ? 1.095 -4.944 7.049 1.00 88.19 72 PHE A CA 1
ATOM 585 C C . PHE A 1 72 ? 2.223 -5.581 6.213 1.00 88.19 72 PHE A C 1
ATOM 587 O O . PHE A 1 72 ? 2.115 -5.560 4.983 1.00 88.19 72 PHE A O 1
ATOM 594 N N . PRO A 1 73 ? 3.235 -6.259 6.800 1.00 88.06 73 PRO A N 1
ATOM 595 C CA . PRO A 1 73 ? 4.239 -6.973 6.009 1.00 88.06 73 PRO A CA 1
ATOM 596 C C . PRO A 1 73 ? 3.638 -8.058 5.102 1.00 88.06 73 PRO A C 1
ATOM 598 O O . PRO A 1 73 ? 4.114 -8.278 3.989 1.00 88.06 73 PRO A O 1
ATOM 601 N N . LYS A 1 74 ? 2.547 -8.715 5.527 1.00 90.88 74 LYS A N 1
ATOM 602 C CA . LYS A 1 74 ? 1.847 -9.698 4.685 1.00 90.88 74 LYS A CA 1
ATOM 603 C C . LYS A 1 74 ? 1.153 -9.026 3.505 1.00 90.88 74 LYS A C 1
ATOM 605 O O . LYS A 1 74 ? 1.100 -9.615 2.430 1.00 90.88 74 LYS A O 1
ATOM 610 N N . PHE A 1 75 ? 0.638 -7.809 3.678 1.00 90.31 75 PHE A N 1
ATOM 611 C CA . PHE A 1 75 ? 0.043 -7.047 2.579 1.00 90.31 75 PHE A CA 1
ATOM 612 C C . PHE A 1 75 ? 1.087 -6.673 1.528 1.00 90.31 75 PHE A C 1
ATOM 614 O O . PHE A 1 75 ? 0.809 -6.829 0.345 1.00 90.31 75 PHE A O 1
ATOM 621 N N . ILE A 1 76 ? 2.303 -6.294 1.935 1.00 88.62 76 ILE A N 1
ATOM 622 C CA . ILE A 1 76 ? 3.416 -6.041 1.005 1.00 88.62 76 ILE A CA 1
ATOM 623 C C . ILE A 1 76 ? 3.707 -7.282 0.148 1.00 88.62 76 ILE A C 1
ATOM 625 O O . ILE A 1 76 ? 3.767 -7.187 -1.077 1.00 88.62 76 ILE A O 1
ATOM 629 N N . LEU A 1 77 ? 3.818 -8.460 0.773 1.00 89.50 77 LEU A N 1
ATOM 630 C CA . LEU A 1 77 ? 4.063 -9.716 0.054 1.00 89.50 77 LEU A CA 1
ATOM 631 C C . LEU A 1 77 ? 2.915 -10.077 -0.900 1.00 89.50 77 LEU A C 1
ATOM 633 O O . LEU A 1 77 ? 3.155 -10.468 -2.041 1.00 89.50 77 LEU A O 1
ATOM 637 N N . GLN A 1 78 ? 1.666 -9.917 -0.458 1.00 91.94 78 GLN A N 1
ATOM 638 C CA . GLN A 1 78 ? 0.493 -10.200 -1.289 1.00 91.94 78 GLN A CA 1
ATOM 639 C C . GLN A 1 78 ? 0.406 -9.266 -2.499 1.00 91.94 78 GLN A C 1
ATOM 641 O O . GLN A 1 78 ? 0.128 -9.730 -3.603 1.00 91.94 78 GLN A O 1
ATOM 646 N N . GLU A 1 79 ? 0.665 -7.970 -2.324 1.00 92.69 79 GLU A N 1
ATOM 647 C CA . GLU A 1 79 ? 0.642 -7.019 -3.437 1.00 92.69 79 GLU A CA 1
ATOM 648 C C . GLU A 1 79 ? 1.817 -7.238 -4.405 1.00 92.69 79 GLU A C 1
ATOM 650 O O . GLU A 1 79 ? 1.637 -7.092 -5.614 1.00 92.69 79 GLU A O 1
ATOM 655 N N . ALA A 1 80 ? 2.977 -7.696 -3.918 1.00 88.19 80 ALA A N 1
ATOM 656 C CA . ALA A 1 80 ? 4.081 -8.132 -4.775 1.00 88.19 80 ALA A CA 1
ATOM 657 C C . ALA A 1 80 ? 3.702 -9.354 -5.634 1.00 88.19 80 ALA A C 1
ATOM 659 O O . ALA A 1 80 ? 3.952 -9.376 -6.842 1.00 88.19 80 ALA A O 1
ATOM 660 N N . GLU A 1 81 ? 3.047 -10.361 -5.046 1.00 89.50 81 GLU A N 1
ATOM 661 C CA . GLU A 1 81 ? 2.532 -11.509 -5.799 1.00 89.50 81 GLU A CA 1
ATOM 662 C C . GLU A 1 81 ? 1.442 -11.115 -6.803 1.00 89.50 81 GLU A C 1
ATOM 664 O O . GLU A 1 81 ? 1.408 -11.654 -7.913 1.00 89.50 81 GLU A O 1
ATOM 669 N N . ASN A 1 82 ? 0.552 -10.191 -6.431 1.00 90.31 82 ASN A N 1
ATOM 670 C CA . ASN A 1 82 ? -0.495 -9.687 -7.317 1.00 90.31 82 ASN A CA 1
ATOM 671 C C . ASN A 1 82 ? 0.113 -8.969 -8.519 1.00 90.31 82 ASN A C 1
ATOM 673 O O . ASN A 1 82 ? -0.224 -9.309 -9.652 1.00 90.31 82 ASN A O 1
ATOM 677 N N . LEU A 1 83 ? 1.064 -8.059 -8.289 1.00 88.19 83 LEU A N 1
ATOM 678 C CA . LEU A 1 83 ? 1.753 -7.348 -9.362 1.00 88.19 83 LEU A CA 1
ATOM 679 C C . LEU A 1 83 ? 2.486 -8.328 -10.290 1.00 88.19 83 LEU A C 1
ATOM 681 O O . LEU A 1 83 ? 2.378 -8.231 -11.510 1.00 88.19 83 LEU A O 1
ATOM 685 N N . ARG A 1 84 ? 3.146 -9.351 -9.734 1.00 84.56 84 ARG A N 1
ATOM 686 C CA . ARG A 1 84 ? 3.772 -10.414 -10.534 1.00 84.56 84 ARG A CA 1
ATOM 687 C C . ARG A 1 84 ? 2.755 -11.175 -11.400 1.00 84.56 84 ARG A C 1
ATOM 689 O O . ARG A 1 84 ? 3.043 -11.492 -12.555 1.00 84.56 84 ARG A O 1
ATOM 696 N N . LYS A 1 85 ? 1.572 -11.494 -10.866 1.00 87.56 85 LYS A N 1
ATOM 697 C CA . LYS A 1 85 ? 0.490 -12.157 -11.624 1.00 87.56 85 LYS A CA 1
ATOM 698 C C . LYS A 1 85 ? -0.099 -11.250 -12.706 1.00 87.56 85 LYS A C 1
ATOM 700 O O . LYS A 1 85 ? -0.464 -11.750 -13.763 1.00 87.56 85 LYS A O 1
ATOM 705 N N . GLU A 1 86 ? -0.200 -9.948 -12.451 1.00 86.44 86 GLU A N 1
ATOM 706 C CA . GLU A 1 86 ? -0.648 -8.952 -13.432 1.00 86.44 86 GLU A CA 1
ATOM 707 C C . GLU A 1 86 ? 0.329 -8.877 -14.612 1.00 86.44 86 GLU A C 1
ATOM 709 O O . GLU A 1 86 ? -0.093 -9.000 -15.759 1.00 86.44 86 GLU A O 1
ATOM 714 N N . LEU A 1 87 ? 1.633 -8.786 -14.333 1.00 78.81 87 LEU A N 1
ATOM 715 C CA . LEU A 1 87 ? 2.680 -8.686 -15.357 1.00 78.81 87 LEU A CA 1
ATOM 716 C C . LEU A 1 87 ? 2.867 -9.968 -16.183 1.00 78.81 87 LEU A C 1
ATOM 718 O O . LEU A 1 87 ? 3.281 -9.897 -17.332 1.00 78.81 87 LEU A O 1
ATOM 722 N N . SER A 1 88 ? 2.559 -11.140 -15.623 1.00 73.62 88 SER A N 1
ATOM 723 C CA . SER A 1 88 ? 2.679 -12.434 -16.323 1.00 73.62 88 SER A CA 1
ATOM 724 C C . SER A 1 88 ? 1.458 -12.814 -17.168 1.00 73.62 88 SER A C 1
ATOM 726 O O . SER A 1 88 ? 1.504 -13.807 -17.891 1.00 73.62 88 SER A O 1
ATOM 728 N N . ARG A 1 89 ? 0.357 -12.061 -17.067 1.00 65.88 89 ARG A N 1
ATOM 729 C CA . ARG A 1 89 ? -0.852 -12.240 -17.892 1.00 65.88 89 ARG A CA 1
ATOM 730 C C . ARG A 1 89 ? -0.902 -11.303 -19.104 1.00 65.88 89 ARG A C 1
ATOM 732 O O . ARG A 1 89 ? -1.832 -11.440 -19.900 1.00 65.88 89 ARG A O 1
ATOM 739 N N . GLY A 1 90 ? 0.024 -10.344 -19.178 1.00 53.34 90 GLY A N 1
ATOM 740 C CA . GLY A 1 90 ? 0.157 -9.369 -20.264 1.00 53.34 90 GLY A CA 1
ATOM 741 C C . GLY A 1 90 ? 0.905 -9.902 -21.474 1.00 53.34 90 GLY A C 1
ATO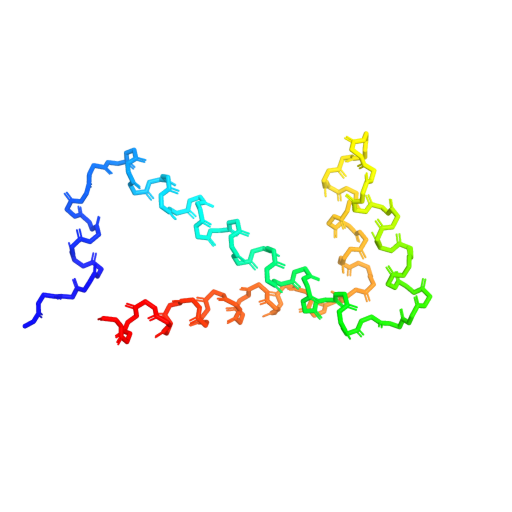M 742 O O . GLY A 1 90 ? 1.656 -10.892 -21.325 1.00 53.34 90 GLY A O 1
#

pLDDT: mean 83.94, std 8.98, range [51.56, 92.69]

Secondary structure (DSSP, 8-state):
---HHHHHTTS-HHHHHHHHHHHHHHHHHHHHHHHHHHS-HHHHHHHHHHHT-TTS-HHHHHHHHHHH-TTHHHHHHHHHHHHHHHHT--

Radius of gyration: 16.11 Å; chains: 1; bounding box: 33×35×41 Å

Sequence (90 aa):
MTDPLDLFNLLPEEDRDKISADAQHIILLRAIKRAHDAMSPKVAERFLKLFHDVNLDDQIKLAFLEEYMPDFPKFILQEAENLRKELSRG

Foldseek 3Di:
DPQVVNVLVVDDPVVNVVVVVVLLVQLLVQLVVVLLVPADPVLNVVLVVQVPPPVHDVVVSVVSCCVRPVCSVVSSVVSSVVVVVVVRVD

Organism: NCBI:txid1802361